Protein AF-A0A3C0PAJ7-F1 (afdb_monomer_lite)

Radius of gyration: 17.6 Å; chains: 1; bounding box: 43×27×52 Å

Foldseek 3Di:
DDKDWDPADPARLQVLVCVVPVQWTWIQDPVVLWIFIFGDDDDDRGQDIDPDNDRDPVSNVVVVVSVVVVVVVVVVVVVVVVVVVVVVVVVD

Secondary structure (DSSP, 8-state):
--EEEE---TT-HHHHHHHH-TTEEEEEETTTTEEE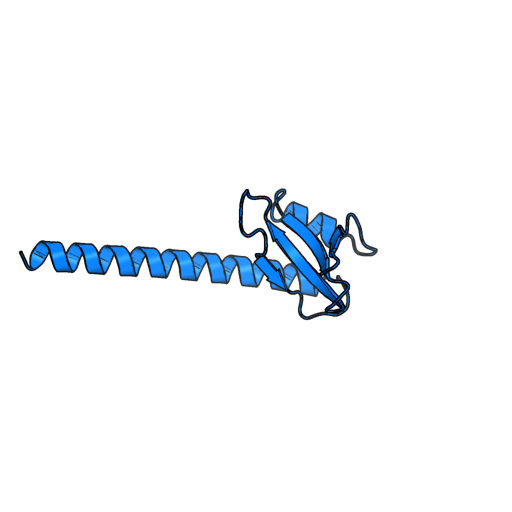EEE-SSS--EEEE-SSSS-SHHHHHHHHHHHHHHHHHHHHHHHHHHHHHHHHHH--

Structure (mmCIF, N/CA/C/O backbone):
data_AF-A0A3C0PAJ7-F1
#
_entry.id   AF-A0A3C0PAJ7-F1
#
loop_
_atom_site.group_PDB
_atom_site.id
_atom_site.type_symbol
_atom_site.label_atom_id
_atom_site.label_alt_id
_atom_site.label_comp_id
_atom_site.label_asym_id
_atom_site.label_entity_id
_atom_site.label_seq_id
_atom_site.pdbx_PDB_ins_code
_atom_site.Cartn_x
_atom_site.Cartn_y
_atom_site.Cartn_z
_atom_site.occupancy
_atom_site.B_iso_or_equiv
_atom_site.auth_seq_id
_atom_site.auth_comp_id
_atom_site.auth_asym_id
_atom_site.auth_atom_id
_atom_site.pdbx_PDB_model_num
ATOM 1 N N . MET A 1 1 ? 16.928 6.784 4.168 1.00 75.19 1 MET A N 1
ATOM 2 C CA . MET A 1 1 ? 16.218 5.760 3.365 1.00 75.19 1 MET A CA 1
ATOM 3 C C . MET A 1 1 ? 16.094 6.276 1.944 1.00 75.19 1 MET A C 1
ATOM 5 O O . MET A 1 1 ? 15.781 7.450 1.782 1.00 75.19 1 MET A O 1
ATOM 9 N N . ILE A 1 2 ? 16.374 5.444 0.942 1.00 92.44 2 ILE A N 1
ATOM 10 C CA . ILE A 1 2 ? 16.324 5.845 -0.472 1.00 92.44 2 ILE A CA 1
ATOM 11 C C . ILE A 1 2 ? 15.074 5.230 -1.101 1.00 92.44 2 ILE A C 1
ATOM 13 O O . ILE A 1 2 ? 14.906 4.011 -1.074 1.00 92.44 2 ILE A O 1
ATOM 17 N N . TYR A 1 3 ? 14.218 6.071 -1.679 1.00 95.19 3 TYR A N 1
ATOM 18 C CA . TYR A 1 3 ? 12.999 5.650 -2.364 1.00 95.19 3 TYR A CA 1
ATOM 19 C C . TYR A 1 3 ? 13.069 5.971 -3.853 1.00 95.19 3 TYR A C 1
ATOM 21 O O . TYR A 1 3 ? 13.600 7.006 -4.254 1.00 95.19 3 TYR A O 1
ATOM 29 N N . GLN A 1 4 ? 12.490 5.096 -4.668 1.00 96.88 4 GLN A N 1
ATOM 30 C CA . GLN A 1 4 ? 12.298 5.314 -6.096 1.00 96.88 4 GLN A CA 1
ATOM 31 C C . GLN A 1 4 ? 10.810 5.288 -6.430 1.00 96.88 4 GLN A C 1
ATOM 33 O O . GLN A 1 4 ? 10.116 4.334 -6.096 1.00 96.88 4 GLN A O 1
ATOM 38 N N . VAL A 1 5 ? 10.318 6.320 -7.115 1.00 97.12 5 VAL A N 1
ATOM 39 C CA . VAL A 1 5 ? 8.939 6.331 -7.617 1.00 97.12 5 VAL A CA 1
ATOM 40 C C . VAL A 1 5 ? 8.831 5.368 -8.791 1.00 97.12 5 VAL A C 1
ATOM 42 O O . VAL A 1 5 ? 9.541 5.520 -9.787 1.00 97.12 5 VAL A O 1
ATOM 45 N N . ILE A 1 6 ? 7.910 4.414 -8.699 1.00 97.44 6 ILE A N 1
ATOM 46 C CA . ILE A 1 6 ? 7.616 3.479 -9.784 1.00 97.44 6 ILE A CA 1
ATOM 47 C C . ILE A 1 6 ? 6.448 4.049 -10.582 1.00 97.44 6 ILE A C 1
ATOM 49 O O . ILE A 1 6 ? 5.343 4.220 -10.065 1.00 97.44 6 ILE A O 1
ATOM 53 N N . LYS A 1 7 ? 6.714 4.428 -11.836 1.00 96.19 7 LYS A N 1
ATOM 54 C CA . LYS A 1 7 ? 5.719 5.054 -12.722 1.00 96.19 7 LYS A CA 1
ATOM 55 C C . LYS A 1 7 ? 4.956 4.031 -13.567 1.00 96.19 7 LYS A C 1
ATOM 57 O O . LYS A 1 7 ? 3.796 4.284 -13.884 1.00 96.19 7 LYS A O 1
ATOM 62 N N . SER A 1 8 ? 5.599 2.914 -13.892 1.00 95.50 8 SER A N 1
ATOM 63 C CA . SER A 1 8 ? 5.077 1.807 -14.694 1.00 95.50 8 SER A CA 1
ATOM 64 C C . SER A 1 8 ? 5.813 0.510 -14.349 1.00 95.50 8 SER A C 1
ATOM 66 O O . SER A 1 8 ? 6.903 0.541 -13.773 1.00 95.50 8 SER A O 1
ATOM 68 N N . ASP A 1 9 ? 5.208 -0.615 -14.707 1.00 95.06 9 ASP A N 1
ATOM 69 C CA . ASP A 1 9 ? 5.723 -1.973 -14.540 1.00 95.06 9 ASP A CA 1
ATOM 70 C C . ASP A 1 9 ? 5.204 -2.857 -15.686 1.00 95.06 9 ASP A C 1
ATOM 72 O O . ASP A 1 9 ? 4.304 -2.455 -16.422 1.00 95.06 9 ASP A O 1
ATOM 76 N N . VAL A 1 10 ? 5.772 -4.055 -15.836 1.00 94.94 10 VAL A N 1
ATOM 77 C CA . VAL A 1 10 ? 5.489 -4.972 -16.957 1.00 94.94 10 VAL A CA 1
ATOM 78 C C . VAL A 1 10 ? 4.023 -5.424 -17.003 1.00 94.94 10 VAL A C 1
ATOM 80 O O . VAL A 1 10 ? 3.506 -5.702 -18.081 1.00 94.94 10 VAL A O 1
ATOM 83 N N . PHE A 1 11 ? 3.341 -5.480 -15.857 1.00 95.25 11 PHE A N 1
ATOM 84 C CA . PHE A 1 11 ? 1.968 -5.980 -15.738 1.00 95.25 11 PHE A CA 1
ATOM 85 C C . PHE A 1 11 ? 0.941 -4.865 -15.490 1.00 95.25 11 PHE A C 1
ATOM 87 O O . PHE A 1 11 ? -0.196 -5.145 -15.091 1.00 95.25 11 PHE A O 1
ATOM 94 N N . ASP A 1 12 ? 1.326 -3.601 -15.703 1.00 97.06 12 ASP A N 1
ATOM 95 C CA . ASP A 1 12 ? 0.492 -2.420 -15.464 1.00 97.06 12 ASP A CA 1
ATOM 96 C C . ASP A 1 12 ? -0.102 -2.351 -14.038 1.00 97.06 12 ASP A C 1
ATOM 98 O O . ASP A 1 12 ? -1.139 -1.720 -13.801 1.00 97.06 12 ASP A O 1
ATOM 102 N N . ILE A 1 13 ? 0.539 -2.968 -13.045 1.00 97.56 13 ILE A N 1
ATOM 103 C CA . ILE A 1 13 ? 0.076 -2.972 -11.653 1.00 97.56 13 ILE A CA 1
ATOM 104 C C . ILE A 1 13 ? 0.010 -1.558 -11.084 1.00 97.56 13 ILE A C 1
ATOM 106 O O . ILE A 1 13 ? -0.990 -1.201 -10.463 1.00 97.56 13 ILE A O 1
ATOM 110 N N . VAL A 1 14 ? 0.999 -0.702 -11.344 1.00 97.31 14 VAL A N 1
ATOM 111 C CA . VAL A 1 14 ? 0.986 0.702 -10.906 1.00 97.31 14 VAL A CA 1
ATOM 112 C C . VAL A 1 14 ? -0.204 1.451 -11.505 1.00 97.31 14 VAL A C 1
ATOM 114 O O . VAL A 1 14 ? -0.875 2.217 -10.807 1.00 97.31 14 VAL A O 1
ATOM 117 N N . LYS A 1 15 ? -0.506 1.216 -12.786 1.00 97.50 15 LYS A N 1
ATOM 118 C CA . LYS A 1 15 ? -1.670 1.806 -13.461 1.00 97.50 15 LYS A CA 1
ATOM 119 C C . LYS A 1 15 ? -2.973 1.299 -12.840 1.00 97.50 15 LYS A C 1
ATOM 121 O O . LYS A 1 15 ? -3.855 2.094 -12.529 1.00 97.50 15 LYS A O 1
ATOM 126 N N . ARG A 1 16 ? -3.078 -0.005 -12.580 1.00 97.56 16 ARG A N 1
ATOM 127 C CA . ARG A 1 16 ? -4.247 -0.626 -11.937 1.00 97.56 16 ARG A CA 1
ATOM 128 C C . ARG A 1 16 ? -4.457 -0.125 -10.505 1.00 97.56 16 ARG A C 1
ATOM 130 O O . ARG A 1 16 ? -5.592 0.159 -10.138 1.00 97.56 16 ARG A O 1
ATOM 137 N N . ILE A 1 17 ? -3.394 0.077 -9.722 1.00 96.50 17 ILE A N 1
ATOM 138 C CA . ILE A 1 17 ? -3.471 0.697 -8.387 1.00 96.50 17 ILE A CA 1
ATOM 139 C C . ILE A 1 17 ? -4.036 2.121 -8.482 1.00 96.50 17 ILE A C 1
ATOM 141 O O . ILE A 1 17 ? -4.917 2.485 -7.702 1.00 96.50 17 ILE A O 1
ATOM 145 N N . LYS A 1 18 ? -3.596 2.918 -9.463 1.00 96.31 18 LYS A N 1
ATOM 146 C CA . LYS A 1 18 ? -4.157 4.260 -9.701 1.00 96.31 18 LYS A CA 1
ATOM 147 C C . LYS A 1 18 ? -5.628 4.228 -10.114 1.00 96.31 18 LYS A C 1
ATOM 149 O O . LYS A 1 18 ? -6.368 5.132 -9.741 1.00 96.31 18 LYS A O 1
ATOM 154 N N . ASN A 1 19 ? -6.073 3.193 -10.824 1.00 96.19 19 ASN A N 1
ATOM 155 C CA . ASN A 1 19 ? -7.492 3.025 -11.151 1.00 96.19 19 ASN A CA 1
ATOM 156 C C . ASN A 1 19 ? -8.350 2.749 -9.901 1.00 96.19 19 ASN A C 1
ATOM 158 O O . ASN A 1 19 ? -9.508 3.152 -9.866 1.00 96.19 19 ASN A O 1
ATOM 162 N N . ILE A 1 20 ? -7.794 2.119 -8.856 1.00 93.75 20 ILE A N 1
ATOM 163 C CA . ILE A 1 20 ? -8.482 1.949 -7.560 1.00 93.75 20 ILE A CA 1
ATOM 164 C C . ILE A 1 20 ? -8.647 3.301 -6.854 1.00 93.75 20 ILE A C 1
ATOM 166 O O . ILE A 1 20 ? -9.695 3.578 -6.260 1.00 93.75 20 ILE A O 1
ATOM 170 N N . ASN A 1 21 ? -7.594 4.124 -6.865 1.00 93.69 21 ASN A N 1
ATOM 171 C CA . ASN A 1 21 ? -7.637 5.503 -6.396 1.00 93.69 21 ASN A CA 1
ATOM 172 C C . ASN A 1 21 ? -6.538 6.343 -7.078 1.00 93.69 21 ASN A C 1
ATOM 174 O O . ASN A 1 21 ? -5.355 6.056 -6.878 1.00 93.69 21 ASN A O 1
ATOM 178 N N . PRO A 1 22 ? -6.881 7.429 -7.798 1.00 95.94 22 PRO A N 1
ATOM 179 C CA . PRO A 1 22 ? -5.902 8.256 -8.511 1.00 95.94 22 PRO A CA 1
ATOM 180 C C . PRO A 1 22 ? -4.835 8.908 -7.622 1.00 95.94 22 PRO A C 1
ATOM 182 O O . PRO A 1 22 ? -3.792 9.335 -8.115 1.00 95.94 22 PRO A O 1
ATOM 185 N N . LYS A 1 23 ? -5.085 9.012 -6.310 1.00 96.31 23 LYS A N 1
ATOM 186 C CA . LYS A 1 23 ? -4.123 9.547 -5.338 1.00 96.31 23 LYS A CA 1
ATOM 187 C C . LYS A 1 23 ? -3.079 8.519 -4.901 1.00 96.31 23 LYS A C 1
ATOM 189 O O . LYS A 1 23 ? -2.139 8.912 -4.209 1.00 96.31 23 LYS A O 1
ATOM 194 N N . TYR A 1 24 ? -3.218 7.245 -5.268 1.00 96.62 24 TYR A N 1
ATOM 195 C CA . TYR A 1 24 ? -2.205 6.244 -4.961 1.00 96.62 24 TYR A CA 1
ATOM 196 C C . TYR A 1 24 ? -0.974 6.368 -5.861 1.00 96.62 24 TYR A C 1
ATOM 198 O O . TYR A 1 24 ? -1.058 6.658 -7.057 1.00 96.62 24 TYR A O 1
ATOM 206 N N . PHE A 1 25 ? 0.188 6.113 -5.273 1.00 97.44 25 PHE A N 1
ATOM 207 C CA . PHE A 1 25 ? 1.457 5.984 -5.977 1.00 97.44 25 PHE A CA 1
ATOM 208 C C . PHE A 1 25 ? 2.325 4.915 -5.314 1.00 97.44 25 PHE A C 1
ATOM 210 O O . PHE A 1 25 ? 2.193 4.648 -4.120 1.00 97.44 25 PHE A O 1
ATOM 217 N N . VAL A 1 26 ? 3.193 4.289 -6.107 1.00 97.62 26 VAL A N 1
ATOM 218 C CA . VAL A 1 26 ? 4.056 3.193 -5.656 1.00 97.62 26 VAL A CA 1
ATOM 219 C C . VAL A 1 26 ? 5.483 3.701 -5.515 1.00 97.62 26 VAL A C 1
ATOM 221 O O . VAL A 1 26 ? 6.023 4.334 -6.428 1.00 97.62 26 VAL A O 1
ATOM 224 N N . LEU A 1 27 ? 6.089 3.411 -4.369 1.00 97.44 27 LEU A N 1
ATOM 225 C CA . LEU A 1 27 ? 7.508 3.608 -4.119 1.00 97.44 27 LEU A CA 1
ATOM 226 C C . LEU A 1 27 ? 8.197 2.251 -4.008 1.00 97.44 27 LEU A C 1
ATOM 228 O O . LEU A 1 27 ? 7.629 1.298 -3.488 1.00 97.44 27 LEU A O 1
ATOM 232 N N . PHE A 1 28 ? 9.439 2.172 -4.464 1.00 97.62 28 PHE A N 1
ATOM 233 C CA . PHE A 1 28 ? 10.342 1.082 -4.134 1.00 97.62 28 PHE A CA 1
ATOM 234 C C . PHE A 1 28 ? 11.349 1.574 -3.100 1.00 97.62 28 PHE A C 1
ATOM 236 O O . PHE A 1 28 ? 12.105 2.520 -3.347 1.00 97.62 28 PHE A O 1
ATOM 243 N N . ASN A 1 29 ? 11.325 0.952 -1.928 1.00 96.31 29 ASN A N 1
ATOM 244 C CA . ASN A 1 29 ? 12.252 1.206 -0.843 1.00 96.31 29 ASN A CA 1
ATOM 245 C C . ASN A 1 29 ? 13.550 0.443 -1.112 1.00 96.31 29 ASN A C 1
ATOM 247 O O . ASN A 1 29 ? 13.602 -0.767 -0.912 1.00 96.31 29 ASN A O 1
ATOM 251 N N . LYS A 1 30 ? 14.610 1.140 -1.533 1.00 94.94 30 LYS A N 1
ATOM 252 C CA . LYS A 1 30 ? 15.885 0.495 -1.890 1.00 94.94 30 LYS A CA 1
ATOM 253 C C . LYS A 1 30 ? 16.625 -0.093 -0.692 1.00 94.94 30 LYS A C 1
ATOM 255 O O . LYS A 1 30 ? 17.493 -0.929 -0.872 1.00 94.94 30 LYS A O 1
ATOM 260 N N . THR A 1 31 ? 16.314 0.359 0.523 1.00 94.38 31 THR A N 1
ATOM 261 C CA . THR A 1 31 ? 16.946 -0.157 1.743 1.00 94.38 31 THR A CA 1
ATOM 262 C C . THR A 1 31 ? 16.324 -1.482 2.176 1.00 94.38 31 THR A C 1
ATOM 264 O O . THR A 1 31 ? 17.023 -2.340 2.695 1.00 9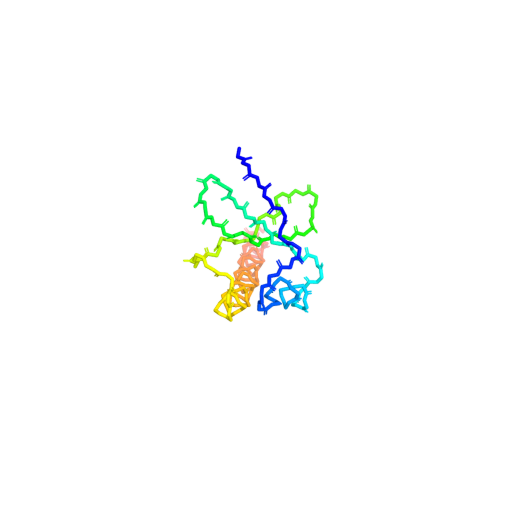4.38 31 THR A O 1
ATOM 267 N N . ARG A 1 32 ? 15.008 -1.639 1.988 1.00 93.56 32 ARG A N 1
ATOM 268 C CA . ARG A 1 32 ? 14.260 -2.848 2.380 1.00 93.56 32 ARG A CA 1
ATOM 269 C C . ARG A 1 32 ? 13.995 -3.800 1.216 1.00 93.56 32 ARG A C 1
ATOM 271 O O . ARG A 1 32 ? 13.495 -4.891 1.455 1.00 93.56 32 ARG A O 1
ATOM 278 N N . GLU A 1 33 ? 14.253 -3.351 -0.009 1.00 95.00 33 GLU A N 1
ATOM 279 C CA . GLU A 1 33 ? 13.907 -4.035 -1.258 1.00 95.00 33 GLU A CA 1
ATOM 280 C C . GLU A 1 33 ? 12.420 -4.401 -1.339 1.00 95.00 33 GLU A C 1
ATOM 282 O O . GLU A 1 33 ? 12.033 -5.482 -1.773 1.00 95.00 33 GLU A O 1
ATOM 287 N N . LYS A 1 34 ? 11.557 -3.481 -0.891 1.00 96.75 34 LYS A N 1
ATOM 288 C CA . LYS A 1 34 ? 10.103 -3.677 -0.897 1.00 96.75 34 LYS A CA 1
ATOM 289 C C . LYS A 1 34 ? 9.383 -2.569 -1.638 1.00 96.75 34 LYS A C 1
ATOM 291 O O . LYS A 1 34 ? 9.766 -1.399 -1.577 1.00 96.75 34 LYS A O 1
ATOM 296 N N . PHE A 1 35 ? 8.295 -2.950 -2.298 1.00 97.62 35 PHE A N 1
ATOM 297 C CA . PHE A 1 35 ? 7.325 -2.001 -2.820 1.00 97.62 35 PHE A CA 1
ATOM 298 C C . PHE A 1 35 ? 6.414 -1.515 -1.696 1.00 97.62 35 PHE A C 1
ATOM 300 O O . PHE A 1 35 ? 5.972 -2.287 -0.847 1.00 97.62 35 PHE A O 1
ATOM 307 N N . GLU A 1 36 ? 6.109 -0.228 -1.710 1.00 97.31 36 GLU A N 1
ATOM 308 C CA . GLU A 1 36 ? 5.235 0.435 -0.753 1.00 97.31 36 GLU A CA 1
ATOM 309 C C . GLU A 1 36 ? 4.179 1.226 -1.531 1.00 97.31 36 GLU A C 1
ATOM 311 O O . GLU A 1 36 ? 4.479 1.893 -2.527 1.00 97.31 36 GLU A O 1
ATOM 316 N N . VAL A 1 37 ? 2.923 1.135 -1.094 1.00 96.88 37 VAL A N 1
ATOM 317 C CA . VAL A 1 37 ? 1.824 1.938 -1.638 1.00 96.88 37 VAL A CA 1
ATOM 318 C C . VAL A 1 37 ? 1.616 3.130 -0.727 1.00 96.88 37 VAL A C 1
ATOM 320 O O . VAL A 1 37 ? 1.503 3.000 0.493 1.00 96.88 37 VAL A O 1
ATOM 323 N N . HIS A 1 38 ? 1.546 4.297 -1.351 1.00 96.50 38 HIS A N 1
ATOM 324 C CA . HIS A 1 38 ? 1.358 5.564 -0.679 1.00 96.50 38 HIS A CA 1
ATOM 325 C C . HIS A 1 38 ? 0.133 6.290 -1.221 1.00 96.50 38 HIS A C 1
ATOM 327 O O . HIS A 1 38 ? -0.201 6.190 -2.400 1.00 96.50 38 HIS A O 1
ATOM 333 N N . PHE A 1 39 ? -0.507 7.074 -0.363 1.00 95.25 39 PHE A N 1
ATOM 334 C CA . PHE A 1 39 ? -1.602 7.968 -0.693 1.00 95.25 39 PHE A CA 1
ATOM 335 C C . PHE A 1 39 ? -1.135 9.424 -0.684 1.00 95.25 39 PHE A C 1
ATOM 337 O O . PHE A 1 39 ? -0.511 9.896 0.268 1.00 95.25 39 PHE A O 1
ATOM 344 N N . LYS A 1 40 ? -1.449 10.169 -1.748 1.00 95.62 40 LYS A N 1
ATOM 345 C CA . LYS A 1 40 ? -1.088 11.584 -1.881 1.00 95.62 40 LYS A CA 1
ATOM 346 C C . LYS A 1 40 ? -1.865 12.444 -0.870 1.00 95.62 40 LYS A C 1
ATOM 348 O O . LYS A 1 40 ? -3.035 12.762 -1.089 1.00 95.62 40 LYS A O 1
ATOM 353 N N . ARG A 1 41 ? -1.190 12.839 0.217 1.00 93.75 41 ARG A N 1
ATOM 354 C CA . ARG A 1 41 ? -1.644 13.775 1.266 1.00 93.75 41 ARG A CA 1
ATOM 355 C C . ARG A 1 41 ? -0.458 14.514 1.906 1.00 93.75 41 ARG A C 1
ATOM 357 O O . ARG A 1 41 ? 0.688 14.140 1.678 1.00 93.75 41 ARG A O 1
ATOM 364 N N . ASN A 1 42 ? -0.733 15.546 2.707 1.00 86.56 42 ASN A N 1
ATOM 365 C CA . ASN A 1 42 ? 0.291 16.459 3.246 1.00 86.56 42 ASN A CA 1
ATOM 366 C C . ASN A 1 42 ? 1.249 15.814 4.263 1.00 86.56 42 ASN A C 1
ATOM 368 O O . ASN A 1 42 ? 2.400 16.227 4.358 1.00 86.56 42 ASN A O 1
ATOM 372 N N . LYS A 1 43 ? 0.791 14.826 5.041 1.00 89.25 43 LYS A N 1
ATOM 373 C CA . LYS A 1 43 ? 1.601 14.120 6.048 1.00 89.25 43 LYS A CA 1
ATOM 374 C C . LYS A 1 43 ? 1.289 12.628 6.031 1.00 89.25 43 LYS A C 1
ATOM 376 O O . LYS A 1 43 ? 0.158 12.244 5.744 1.00 89.25 43 LYS A O 1
ATOM 381 N N . ASN A 1 44 ? 2.290 11.815 6.367 1.00 89.44 44 ASN A N 1
ATOM 382 C CA . ASN A 1 44 ? 2.196 10.359 6.478 1.00 89.44 44 ASN A CA 1
ATOM 383 C C . ASN A 1 44 ? 1.567 9.697 5.241 1.00 89.44 44 ASN A C 1
ATOM 385 O O . ASN A 1 44 ? 0.435 9.239 5.284 1.00 89.44 44 ASN A O 1
ATOM 389 N N . THR A 1 45 ? 2.257 9.679 4.105 1.00 94.88 45 THR A N 1
ATOM 390 C CA . THR A 1 45 ? 1.691 9.131 2.861 1.00 94.88 45 THR A CA 1
ATOM 391 C C . THR A 1 45 ? 1.649 7.605 2.829 1.00 94.88 45 THR A C 1
ATOM 393 O O . THR A 1 45 ? 0.989 7.063 1.957 1.00 94.88 45 THR A O 1
ATOM 396 N N . TYR A 1 46 ? 2.344 6.914 3.732 1.00 94.75 46 TYR A N 1
ATOM 397 C CA . TYR A 1 46 ? 2.403 5.454 3.766 1.00 94.75 46 TYR A CA 1
ATOM 398 C C . TYR A 1 46 ? 1.020 4.844 4.031 1.00 94.75 46 TYR A C 1
ATOM 400 O O . TYR A 1 46 ? 0.311 5.281 4.938 1.00 94.75 46 TYR A O 1
ATOM 408 N N . GLU A 1 47 ? 0.654 3.832 3.247 1.00 93.25 47 GLU A N 1
ATOM 409 C CA . GLU A 1 47 ? -0.561 3.039 3.463 1.00 93.25 47 GLU A CA 1
ATOM 410 C C . GLU A 1 47 ? -0.215 1.584 3.785 1.00 93.25 47 GLU A C 1
ATOM 412 O O . GLU A 1 47 ? -0.739 1.027 4.748 1.00 93.25 47 GLU A O 1
ATOM 417 N N . LEU A 1 48 ? 0.670 0.961 3.000 1.00 95.31 48 LEU A N 1
ATOM 418 C CA . LEU A 1 48 ? 1.047 -0.442 3.191 1.00 95.31 48 LEU A CA 1
ATOM 419 C C . LEU A 1 48 ? 2.348 -0.809 2.465 1.00 95.31 48 LEU A C 1
ATOM 421 O O . LEU A 1 48 ? 2.692 -0.238 1.431 1.00 95.31 48 LEU A O 1
ATOM 425 N N . TH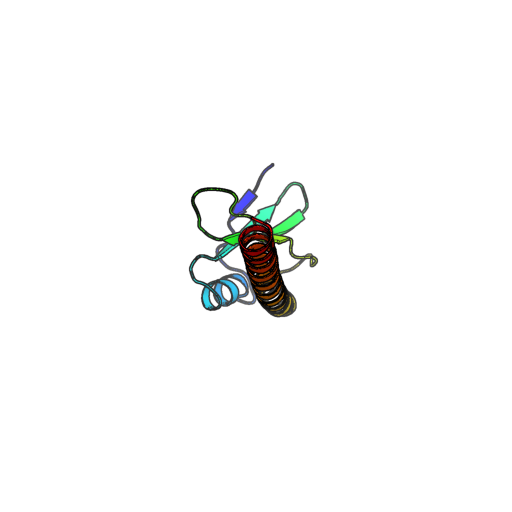R A 1 49 ? 3.029 -1.829 2.987 1.00 96.88 49 THR A N 1
ATOM 426 C CA . THR A 1 49 ? 4.160 -2.508 2.338 1.00 96.88 49 THR A CA 1
ATOM 427 C C . THR A 1 49 ? 3.641 -3.742 1.598 1.00 96.88 49 THR A C 1
ATOM 429 O O . THR A 1 49 ? 2.870 -4.517 2.164 1.00 96.88 49 THR A O 1
ATOM 432 N N . ILE A 1 50 ? 4.067 -3.948 0.352 1.00 96.56 50 ILE A N 1
ATOM 433 C CA . ILE A 1 50 ? 3.746 -5.146 -0.430 1.00 96.56 50 ILE A CA 1
ATOM 434 C C . ILE A 1 50 ? 4.594 -6.319 0.082 1.00 96.56 50 ILE A C 1
ATOM 436 O O . ILE A 1 50 ? 5.819 -6.199 0.140 1.00 96.56 50 ILE A O 1
ATOM 440 N N . PRO A 1 51 ? 3.981 -7.462 0.438 1.00 95.56 51 PRO A N 1
ATOM 441 C CA . PRO A 1 51 ? 4.708 -8.611 0.979 1.00 95.56 51 PRO A CA 1
ATOM 442 C C . PRO A 1 51 ? 5.391 -9.467 -0.103 1.00 95.56 51 PRO A C 1
ATOM 444 O O . PRO A 1 51 ? 5.955 -10.510 0.211 1.00 95.56 51 PRO A O 1
ATOM 447 N N . TYR A 1 52 ? 5.334 -9.044 -1.365 1.00 94.19 52 TYR A N 1
ATOM 448 C CA . TYR A 1 52 ? 5.856 -9.758 -2.527 1.00 94.19 52 TYR A CA 1
ATOM 449 C C . TYR A 1 52 ? 7.045 -9.006 -3.122 1.00 94.19 52 TYR A C 1
ATOM 451 O O . TYR A 1 52 ? 7.079 -7.774 -3.102 1.00 94.19 52 TYR A O 1
ATOM 459 N N . ASP A 1 53 ? 7.988 -9.750 -3.688 1.00 92.81 53 ASP A N 1
ATOM 460 C CA . ASP A 1 53 ? 9.204 -9.180 -4.283 1.00 92.81 53 ASP A CA 1
ATOM 461 C C . ASP A 1 53 ? 8.963 -8.595 -5.681 1.00 92.81 53 ASP A C 1
ATOM 463 O O . ASP A 1 53 ? 9.798 -7.867 -6.211 1.00 92.81 53 ASP A O 1
ATOM 467 N N . VAL A 1 54 ? 7.799 -8.878 -6.273 1.00 93.81 54 VAL A N 1
ATOM 468 C CA . VAL A 1 54 ? 7.375 -8.374 -7.582 1.00 93.81 54 VAL A CA 1
ATOM 469 C C . VAL A 1 54 ? 5.976 -7.770 -7.507 1.00 93.81 54 VAL A C 1
ATOM 471 O O . VAL A 1 54 ? 5.159 -8.144 -6.662 1.00 93.81 54 VAL A O 1
ATOM 474 N N . LEU A 1 55 ? 5.698 -6.837 -8.416 1.00 95.75 55 LEU A N 1
ATOM 475 C CA . LEU A 1 55 ? 4.355 -6.316 -8.637 1.00 95.75 55 LEU A CA 1
ATOM 476 C C . LEU A 1 55 ? 3.611 -7.257 -9.585 1.00 95.75 55 LEU A C 1
ATOM 478 O O . LEU A 1 55 ? 3.949 -7.347 -10.761 1.00 95.75 55 LEU A O 1
ATOM 482 N N . ASP A 1 56 ? 2.591 -7.943 -9.077 1.00 95.50 56 ASP A N 1
ATOM 483 C CA . ASP A 1 56 ? 1.731 -8.830 -9.861 1.00 95.50 56 ASP A CA 1
ATOM 484 C C . ASP A 1 56 ? 0.256 -8.693 -9.439 1.00 95.50 56 ASP A C 1
ATOM 486 O O . ASP A 1 56 ? -0.121 -7.793 -8.683 1.00 95.50 56 ASP A O 1
ATOM 490 N N . ALA A 1 57 ? -0.619 -9.564 -9.946 1.00 93.81 57 ALA A N 1
ATOM 491 C CA . ALA A 1 57 ? -2.047 -9.512 -9.635 1.00 93.81 57 ALA A CA 1
ATOM 492 C C . ALA A 1 57 ? -2.351 -9.587 -8.124 1.00 93.81 57 ALA A C 1
ATOM 494 O O . ALA A 1 57 ? -3.273 -8.910 -7.668 1.00 93.81 57 ALA A O 1
ATOM 495 N N . ARG A 1 58 ? -1.536 -10.301 -7.331 1.00 96.31 58 ARG A N 1
ATOM 496 C CA . ARG A 1 58 ? -1.715 -10.433 -5.875 1.00 96.31 58 ARG A CA 1
ATOM 497 C C . ARG A 1 58 ? -1.565 -9.089 -5.169 1.00 96.31 58 ARG A C 1
ATOM 499 O O . ARG A 1 58 ? -2.189 -8.855 -4.135 1.00 96.31 58 ARG A O 1
ATOM 506 N N . THR A 1 59 ? -0.767 -8.178 -5.730 1.00 96.44 59 THR A N 1
ATOM 507 C CA . THR A 1 59 ? -0.636 -6.803 -5.235 1.00 96.44 59 THR A CA 1
ATOM 508 C C . THR A 1 59 ? -1.986 -6.087 -5.233 1.00 96.44 59 THR A C 1
ATOM 510 O O . THR A 1 59 ? -2.317 -5.403 -4.266 1.00 96.44 59 THR A O 1
ATOM 513 N N . ILE A 1 60 ? -2.785 -6.253 -6.290 1.00 96.56 60 ILE A N 1
ATOM 514 C CA . ILE A 1 60 ? -4.093 -5.598 -6.417 1.00 96.56 60 ILE A CA 1
ATOM 515 C C . ILE A 1 60 ? -5.062 -6.117 -5.360 1.00 96.56 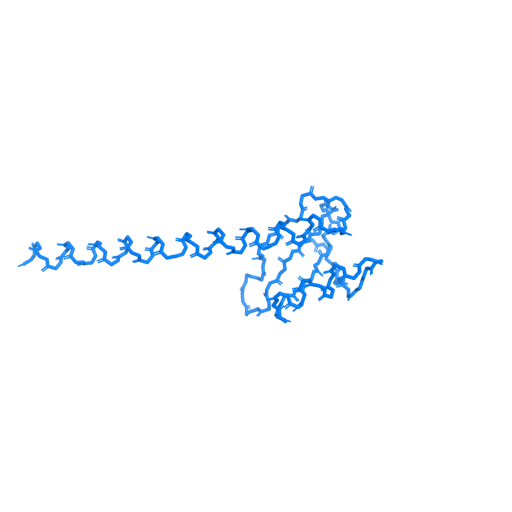60 ILE A C 1
ATOM 517 O O . ILE A 1 60 ? -5.688 -5.314 -4.662 1.00 96.56 60 ILE A O 1
ATOM 521 N N . ASP A 1 61 ? -5.127 -7.436 -5.195 1.00 94.56 61 ASP A N 1
ATOM 522 C CA . ASP A 1 61 ? -5.993 -8.073 -4.202 1.00 94.56 61 ASP A CA 1
ATOM 523 C C . ASP A 1 61 ? -5.609 -7.642 -2.783 1.00 94.56 61 ASP A C 1
ATOM 525 O O . ASP A 1 61 ? -6.467 -7.293 -1.968 1.00 94.56 61 ASP A O 1
ATOM 529 N N . PHE A 1 62 ? -4.305 -7.581 -2.498 1.00 95.75 62 PHE A N 1
ATOM 530 C CA . PHE A 1 62 ? -3.791 -7.151 -1.203 1.00 95.75 62 PHE A CA 1
ATOM 531 C C . PHE A 1 62 ? -4.122 -5.684 -0.893 1.00 95.75 62 PHE A C 1
ATOM 533 O O . PHE A 1 62 ? -4.573 -5.370 0.213 1.00 95.75 62 PHE A O 1
ATOM 540 N N . VAL A 1 63 ? -3.958 -4.784 -1.868 1.00 94.69 63 VAL A N 1
ATOM 541 C CA . VAL A 1 63 ? -4.304 -3.361 -1.725 1.00 94.69 63 VAL A CA 1
ATOM 542 C C . VAL A 1 63 ? -5.800 -3.184 -1.460 1.00 94.69 63 VAL A C 1
ATOM 544 O O . VAL A 1 63 ? -6.176 -2.454 -0.541 1.00 94.69 63 VAL A O 1
ATOM 547 N N . GLN A 1 64 ? -6.666 -3.870 -2.211 1.00 93.12 64 GLN A N 1
ATOM 548 C CA . GLN A 1 64 ? -8.116 -3.785 -2.008 1.00 93.12 64 GLN A CA 1
ATOM 549 C C . GLN A 1 64 ? -8.538 -4.344 -0.649 1.00 93.12 64 GLN A C 1
ATOM 551 O O . GLN A 1 64 ? -9.280 -3.685 0.084 1.00 93.12 64 GLN A O 1
ATOM 556 N N . LYS A 1 65 ? -8.024 -5.521 -0.276 1.00 91.00 65 LYS A N 1
ATOM 557 C CA . LYS A 1 65 ? -8.315 -6.152 1.015 1.00 91.00 65 LYS A CA 1
ATOM 558 C C . LYS A 1 65 ? -7.918 -5.246 2.178 1.00 91.00 65 LYS A C 1
ATOM 560 O O . LYS A 1 65 ? -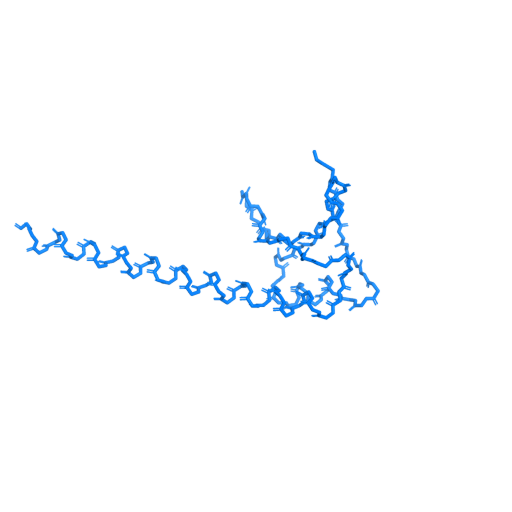8.724 -5.027 3.080 1.00 91.00 65 LYS A O 1
ATOM 565 N N . THR A 1 66 ? -6.714 -4.678 2.131 1.00 89.44 66 THR A N 1
ATOM 566 C CA . THR A 1 66 ? -6.208 -3.778 3.177 1.00 89.44 66 THR A CA 1
ATOM 567 C C . THR A 1 66 ? -7.049 -2.506 3.265 1.00 89.44 66 THR A C 1
ATOM 569 O O . THR A 1 66 ? -7.437 -2.099 4.358 1.00 89.44 66 THR A O 1
ATOM 572 N N . ARG A 1 67 ? -7.420 -1.911 2.122 1.00 87.62 67 ARG A N 1
ATOM 573 C CA . ARG A 1 67 ? -8.305 -0.738 2.075 1.00 87.62 67 ARG A CA 1
ATOM 574 C C . ARG A 1 67 ? -9.655 -1.007 2.748 1.00 87.62 67 ARG A C 1
ATOM 576 O O . ARG A 1 67 ? -10.085 -0.194 3.561 1.00 87.62 67 ARG A O 1
ATOM 583 N N . ILE A 1 68 ? -10.300 -2.135 2.442 1.00 85.56 68 ILE A N 1
ATOM 584 C CA . ILE A 1 68 ? -11.588 -2.520 3.046 1.00 85.56 68 ILE A CA 1
ATOM 585 C C . ILE A 1 68 ? -11.436 -2.734 4.557 1.00 85.56 68 ILE A C 1
ATOM 587 O O . ILE A 1 68 ? -12.260 -2.259 5.336 1.00 85.56 6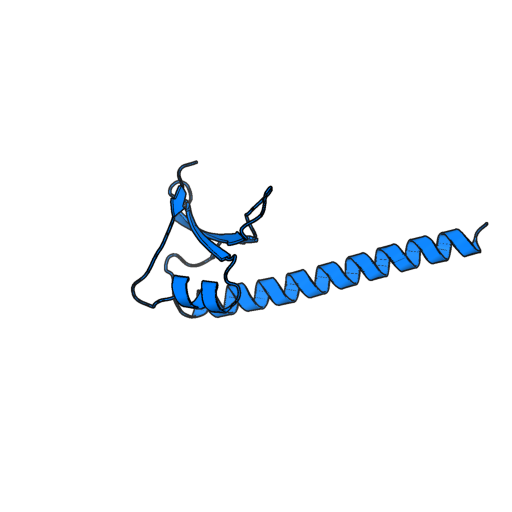8 ILE A O 1
ATOM 591 N N . GLN A 1 69 ? -10.377 -3.424 4.988 1.00 85.06 69 GLN A N 1
ATOM 592 C CA . GLN A 1 69 ? -10.115 -3.658 6.411 1.00 85.06 69 GLN A CA 1
ATOM 593 C C . GLN A 1 69 ? -9.881 -2.351 7.176 1.00 85.06 69 GLN A C 1
ATOM 595 O O . GLN A 1 69 ? -10.438 -2.175 8.257 1.00 85.06 69 GLN A O 1
ATOM 600 N N . ASN A 1 70 ? -9.113 -1.419 6.608 1.00 84.19 70 ASN A N 1
ATOM 601 C CA . ASN A 1 70 ? -8.865 -0.112 7.218 1.00 84.19 70 ASN A CA 1
ATOM 602 C C . ASN A 1 70 ? -10.149 0.726 7.313 1.00 84.19 70 ASN A C 1
ATOM 604 O O . ASN A 1 70 ? -10.377 1.368 8.333 1.00 84.19 70 ASN A O 1
ATOM 608 N N . GLN A 1 71 ? -11.016 0.683 6.295 1.00 82.69 71 GLN A N 1
ATOM 609 C CA . GLN A 1 71 ? -12.320 1.356 6.337 1.00 82.69 71 GLN A CA 1
ATOM 610 C C . GLN A 1 71 ? -13.221 0.806 7.447 1.00 82.69 71 GLN A C 1
ATOM 612 O O . GLN A 1 71 ? -13.829 1.589 8.171 1.00 82.69 71 GLN A O 1
ATOM 617 N N . LYS A 1 72 ? -13.280 -0.521 7.613 1.00 86.69 72 LYS A N 1
ATOM 618 C CA . LYS A 1 72 ? -14.063 -1.152 8.688 1.00 86.69 72 LYS A CA 1
ATOM 619 C C . LYS A 1 72 ? -13.565 -0.743 10.072 1.00 86.69 72 LYS A C 1
ATOM 621 O O . LYS A 1 72 ? -14.360 -0.285 10.882 1.00 86.69 72 LYS A O 1
ATOM 626 N N . LYS A 1 73 ? -12.250 -0.818 10.304 1.00 87.00 73 LYS A N 1
ATOM 627 C CA . LYS A 1 73 ? -11.639 -0.390 11.573 1.00 87.00 73 LYS A CA 1
ATOM 628 C C . LYS A 1 73 ? -11.952 1.069 11.903 1.00 87.00 73 LYS A C 1
ATOM 630 O O . LYS A 1 73 ? -12.289 1.372 13.039 1.00 87.00 73 LYS A O 1
ATOM 635 N N . LEU A 1 74 ? -11.889 1.955 10.906 1.00 83.56 74 LEU A N 1
ATOM 636 C CA . LEU A 1 74 ? -12.209 3.369 11.100 1.00 83.56 74 LEU A CA 1
ATOM 637 C C . LEU A 1 74 ? -13.668 3.577 11.537 1.00 83.56 74 LEU A C 1
ATOM 639 O O . LEU A 1 74 ? -13.925 4.382 12.426 1.00 83.56 74 LEU A O 1
ATOM 643 N N . LEU A 1 75 ? -14.619 2.853 10.938 1.00 86.81 75 LEU A N 1
ATOM 644 C CA . LEU A 1 75 ? -16.028 2.918 11.345 1.00 86.81 75 LEU A CA 1
ATOM 645 C C . LEU A 1 75 ? -16.224 2.407 12.779 1.00 86.81 75 LEU A C 1
ATOM 647 O O . LEU A 1 75 ? -16.864 3.083 13.578 1.00 86.81 75 LEU A O 1
ATOM 651 N N . GLU A 1 76 ? -15.605 1.277 13.130 1.00 89.81 76 GLU A N 1
ATOM 652 C CA . GLU A 1 76 ? -15.656 0.720 14.489 1.00 89.81 76 GLU A CA 1
ATOM 653 C C . GLU A 1 76 ? -15.073 1.683 15.541 1.00 89.81 76 GLU A C 1
ATOM 655 O O . GLU A 1 76 ? -15.591 1.788 16.654 1.00 89.81 76 GLU A O 1
ATOM 660 N N . GLU A 1 77 ? -13.992 2.400 15.219 1.00 89.25 77 GLU A N 1
ATOM 661 C CA . GLU A 1 77 ? -13.406 3.418 16.101 1.00 89.25 77 GLU A CA 1
ATOM 662 C C . GLU A 1 77 ? -14.345 4.615 16.305 1.00 89.25 77 GLU A C 1
ATOM 664 O O . GLU A 1 77 ? -14.500 5.086 17.435 1.00 89.25 77 GLU A O 1
ATOM 669 N N . ILE A 1 78 ? -15.011 5.072 15.238 1.00 87.31 78 ILE A N 1
ATOM 670 C CA . ILE A 1 78 ? -16.012 6.147 15.304 1.00 87.31 78 ILE A CA 1
ATOM 671 C C . ILE A 1 78 ? -17.193 5.724 16.187 1.00 87.31 78 ILE A C 1
ATOM 673 O O . ILE A 1 78 ? -17.591 6.475 17.078 1.00 87.31 78 ILE A O 1
ATOM 677 N N . GLU A 1 79 ? -17.724 4.515 15.994 1.00 89.00 79 GLU A N 1
ATOM 678 C CA . GLU A 1 79 ? -18.839 3.982 16.787 1.00 89.00 79 GLU A CA 1
ATOM 679 C C . GLU A 1 79 ? -18.482 3.868 18.274 1.00 89.00 79 GLU A C 1
ATOM 681 O O . GLU A 1 79 ? -19.234 4.342 19.129 1.00 89.00 79 GLU A O 1
ATOM 686 N N . LYS A 1 80 ? -17.299 3.329 18.596 1.00 88.69 80 LYS A N 1
ATOM 687 C CA . LYS A 1 80 ? -16.802 3.251 19.980 1.00 88.69 80 LYS A CA 1
ATOM 688 C C . LYS A 1 80 ? -16.640 4.629 20.615 1.00 88.69 80 LYS A C 1
ATOM 690 O O . LYS A 1 80 ? -16.920 4.791 21.801 1.00 88.69 80 LYS A O 1
ATOM 695 N N . SER A 1 81 ? -16.171 5.616 19.851 1.00 86.31 81 SER A N 1
ATOM 696 C CA . SER A 1 81 ? -16.043 6.994 20.333 1.00 86.31 81 SER A CA 1
ATOM 697 C C . SER A 1 81 ? -17.416 7.601 20.651 1.00 86.31 81 SER A C 1
ATOM 699 O O . SER A 1 81 ? -17.607 8.161 21.730 1.00 86.31 81 SER A O 1
ATOM 701 N N . ASN A 1 82 ? -18.402 7.407 19.769 1.00 84.25 82 ASN A N 1
ATOM 702 C CA . ASN A 1 82 ? -19.768 7.898 19.966 1.00 84.25 82 ASN A CA 1
ATOM 703 C C . ASN A 1 82 ? -20.453 7.257 21.182 1.00 84.25 82 ASN A C 1
ATOM 705 O O . ASN A 1 82 ? -21.089 7.965 21.959 1.00 84.25 82 ASN A O 1
ATOM 709 N N . GLN A 1 83 ? -20.280 5.947 21.391 1.00 84.56 83 GLN A N 1
ATOM 710 C CA . GLN A 1 83 ? -20.820 5.247 22.563 1.00 84.56 83 GLN A CA 1
ATOM 711 C C . GLN A 1 83 ? -20.253 5.794 23.878 1.00 84.56 83 GLN A C 1
ATOM 713 O O . GLN A 1 83 ? -21.004 6.011 24.825 1.00 84.56 83 GLN A O 1
ATOM 718 N N . LYS A 1 84 ? -18.943 6.072 23.937 1.00 84.12 84 LYS A N 1
ATOM 719 C CA . LYS A 1 84 ? -18.312 6.681 25.122 1.00 84.12 84 LYS A CA 1
ATOM 720 C C . LYS A 1 84 ? -18.853 8.079 25.409 1.00 84.12 84 LYS A C 1
ATOM 722 O O . LYS A 1 84 ? -19.103 8.409 26.562 1.00 84.12 84 LYS A O 1
ATOM 727 N N . LEU A 1 85 ? -19.042 8.892 24.367 1.00 78.88 85 LEU A N 1
ATOM 728 C CA . LEU A 1 85 ? -19.616 10.230 24.512 1.00 78.88 85 LEU A CA 1
ATOM 729 C C . LEU A 1 85 ? -21.054 10.163 25.033 1.00 78.88 85 LEU A C 1
ATOM 731 O O . LEU A 1 85 ? -21.389 10.891 25.960 1.00 78.88 85 LEU A O 1
ATOM 735 N N . GLN A 1 86 ? -21.876 9.267 24.482 1.00 73.69 86 GLN A N 1
ATOM 736 C CA . GLN A 1 86 ? -23.253 9.072 24.936 1.00 73.69 86 GLN A CA 1
ATOM 737 C C . GLN A 1 86 ? -23.314 8.572 26.384 1.00 73.69 86 GLN A C 1
ATOM 739 O O . GLN A 1 86 ? -24.064 9.139 27.165 1.00 73.69 86 GLN A O 1
ATOM 744 N N . GLY A 1 87 ? -22.493 7.592 26.777 1.00 69.75 87 GLY A N 1
ATOM 745 C CA . GLY A 1 87 ? -22.431 7.117 28.167 1.00 69.75 87 GLY A CA 1
ATOM 746 C C . GLY A 1 87 ? -22.113 8.235 29.167 1.00 69.75 87 GLY A C 1
ATOM 747 O O . GLY A 1 87 ? -22.831 8.409 30.144 1.00 69.75 87 GLY A O 1
ATOM 748 N N . ASN A 1 88 ? -21.122 9.077 28.860 1.00 60.28 88 ASN A N 1
ATOM 749 C CA . ASN A 1 88 ? -20.751 10.216 29.709 1.00 60.28 88 ASN A CA 1
ATOM 750 C C . ASN A 1 88 ? -21.836 11.312 29.792 1.00 60.28 88 ASN A C 1
ATOM 752 O O . ASN A 1 88 ? -21.851 12.089 30.744 1.00 60.28 88 ASN A O 1
ATOM 756 N N . LEU A 1 89 ? -22.720 11.407 28.792 1.00 57.41 89 LEU A N 1
ATOM 757 C CA . LEU A 1 89 ? -23.836 12.362 28.751 1.00 57.41 89 LEU A CA 1
ATOM 758 C C . LEU A 1 89 ? -25.026 11.934 29.625 1.00 57.41 89 LEU A C 1
ATOM 760 O O . LEU A 1 89 ? -25.812 12.796 29.999 1.00 57.41 89 LEU A O 1
ATOM 764 N N . TYR A 1 90 ? -25.161 10.641 29.941 1.00 58.16 90 TYR A N 1
ATOM 765 C CA . TYR A 1 90 ? -26.220 10.104 30.811 1.00 58.16 90 TYR A CA 1
ATOM 766 C C . TYR A 1 90 ? -25.763 9.858 32.262 1.00 58.16 90 TYR A C 1
ATOM 768 O O . TYR A 1 90 ? -26.595 9.535 33.106 1.00 58.16 90 TYR A O 1
ATOM 776 N N . GLU A 1 91 ? -24.465 9.999 32.553 1.00 56.06 91 GLU A N 1
ATOM 777 C CA . GLU A 1 91 ? -23.892 9.908 33.909 1.00 56.06 91 GLU A CA 1
ATOM 778 C C . GLU A 1 91 ? -23.677 11.280 34.594 1.00 56.06 91 GLU A C 1
ATOM 780 O O . GLU A 1 91 ? -23.194 11.320 35.725 1.00 56.06 91 GLU A O 1
ATOM 785 N N . ASN A 1 92 ? -24.056 12.393 33.948 1.00 47.44 92 ASN A N 1
ATOM 786 C CA . ASN A 1 92 ? -24.142 13.739 34.549 1.00 47.44 92 ASN A CA 1
ATOM 787 C C . ASN A 1 92 ? -25.602 14.182 34.689 1.00 47.44 92 ASN A C 1
ATOM 789 O O . ASN A 1 92 ? -25.865 15.024 35.577 1.00 47.44 92 ASN A O 1
#

pLDDT: mean 90.41, std 10.08, range [47.44, 97.62]

Sequence (92 aa):
MIYQVIKSDVFDIVKRIKNINPKYFVLFNKTREKFEVHFKRNKNTYELTIPYDVLDARTIDFVQKTRIQNQKKLLEEIEKSNQKLQGNLYEN